Protein AF-A0A9J7YQU0-F1 (afdb_monomer_lite)

Structure (mmCIF, N/CA/C/O backbone):
data_AF-A0A9J7YQU0-F1
#
_entry.id   AF-A0A9J7YQU0-F1
#
loop_
_atom_site.group_PDB
_atom_site.id
_atom_site.type_symbol
_atom_site.label_atom_id
_atom_site.label_alt_id
_atom_site.label_comp_id
_atom_site.label_asym_id
_atom_site.label_entity_id
_atom_site.label_seq_id
_atom_site.pdbx_PDB_ins_code
_atom_site.Cartn_x
_atom_site.Cartn_y
_atom_site.Cartn_z
_atom_site.occupancy
_atom_site.B_iso_or_equiv
_atom_site.auth_seq_id
_atom_site.auth_comp_id
_atom_site.auth_asym_id
_atom_site.auth_atom_id
_atom_site.pdbx_PDB_model_num
ATOM 1 N N . THR A 1 1 ? 26.396 -3.788 -40.039 1.00 38.12 1 THR A N 1
ATOM 2 C CA . THR A 1 1 ? 25.264 -4.502 -39.419 1.00 38.12 1 THR A CA 1
ATOM 3 C C . THR A 1 1 ? 25.300 -4.243 -37.935 1.00 38.12 1 THR A C 1
ATOM 5 O O . THR A 1 1 ? 26.137 -4.806 -37.246 1.00 38.12 1 THR A O 1
ATOM 8 N N . THR A 1 2 ? 24.494 -3.297 -37.462 1.00 41.03 2 THR A N 1
ATOM 9 C CA . THR A 1 2 ? 24.448 -2.930 -36.043 1.00 41.03 2 THR A CA 1
ATOM 10 C C . THR A 1 2 ? 23.618 -3.978 -35.324 1.00 41.03 2 THR A C 1
ATOM 12 O O . THR A 1 2 ? 22.395 -3.993 -35.443 1.00 41.03 2 THR A O 1
ATOM 15 N N . THR A 1 3 ? 24.281 -4.908 -34.649 1.00 40.53 3 THR A N 1
ATOM 16 C CA . THR A 1 3 ? 23.617 -5.947 -33.866 1.00 40.53 3 THR A CA 1
ATOM 17 C C . THR A 1 3 ? 22.933 -5.270 -32.684 1.00 40.53 3 THR A C 1
ATOM 19 O O . THR A 1 3 ? 23.584 -4.838 -31.735 1.00 40.53 3 THR A O 1
ATOM 22 N N . ILE A 1 4 ? 21.615 -5.101 -32.771 1.00 56.06 4 ILE A N 1
ATOM 23 C CA . ILE A 1 4 ? 20.795 -4.605 -31.670 1.00 56.06 4 ILE A CA 1
ATOM 24 C C . ILE A 1 4 ? 20.821 -5.691 -30.597 1.00 56.06 4 ILE A C 1
ATOM 26 O O . ILE A 1 4 ? 20.148 -6.713 -30.714 1.00 56.06 4 ILE A O 1
ATOM 30 N N . THR A 1 5 ? 21.628 -5.491 -29.560 1.00 45.88 5 THR A N 1
ATOM 31 C CA . THR A 1 5 ? 21.599 -6.316 -28.355 1.00 45.88 5 THR A CA 1
ATOM 32 C C . THR A 1 5 ? 20.269 -6.056 -27.659 1.00 45.88 5 THR A C 1
ATOM 34 O O . THR A 1 5 ? 20.140 -5.126 -26.862 1.00 45.88 5 THR A O 1
ATOM 37 N N . ILE A 1 6 ? 19.247 -6.847 -27.993 1.00 58.00 6 ILE A N 1
ATOM 38 C CA . ILE A 1 6 ? 18.019 -6.918 -27.207 1.00 58.00 6 ILE A CA 1
ATOM 39 C C . ILE A 1 6 ? 18.477 -7.297 -25.800 1.00 58.00 6 ILE A C 1
ATOM 41 O O . ILE A 1 6 ? 18.959 -8.406 -25.577 1.00 58.00 6 ILE A O 1
ATOM 45 N N . LYS A 1 7 ? 18.408 -6.344 -24.865 1.00 47.72 7 LYS A N 1
ATOM 46 C CA . LYS A 1 7 ? 18.677 -6.576 -23.448 1.00 47.72 7 LYS A CA 1
ATOM 47 C C . LYS A 1 7 ? 17.611 -7.540 -22.944 1.00 47.72 7 LYS A C 1
ATOM 49 O O . LYS A 1 7 ? 16.591 -7.120 -22.408 1.00 47.72 7 LYS A O 1
ATOM 54 N N . THR A 1 8 ? 17.829 -8.836 -23.112 1.00 53.88 8 THR A N 1
ATOM 55 C CA . THR A 1 8 ? 17.147 -9.848 -22.319 1.00 53.88 8 THR A CA 1
ATOM 56 C C . THR A 1 8 ? 17.535 -9.584 -20.871 1.00 53.88 8 THR A C 1
ATOM 58 O O . THR A 1 8 ? 18.578 -10.036 -20.405 1.00 53.88 8 THR A O 1
ATOM 61 N N . LYS A 1 9 ? 16.721 -8.789 -20.164 1.00 55.78 9 LYS A N 1
ATOM 62 C CA . LYS A 1 9 ? 16.761 -8.660 -18.707 1.00 55.78 9 LYS A CA 1
ATOM 63 C C . LYS A 1 9 ? 16.380 -10.013 -18.106 1.00 55.78 9 LYS A C 1
ATOM 65 O O . LYS A 1 9 ? 15.240 -10.245 -17.725 1.00 55.78 9 LYS A O 1
ATOM 70 N N . LYS A 1 10 ? 17.334 -10.931 -18.074 1.00 66.25 10 LYS A N 1
ATOM 71 C CA . LYS A 1 10 ? 17.273 -12.169 -17.304 1.00 66.25 10 LYS A CA 1
ATOM 72 C C . LYS A 1 10 ? 18.614 -12.324 -16.607 1.00 66.25 10 LYS A C 1
ATOM 74 O O . LYS A 1 10 ? 19.475 -13.021 -17.126 1.00 66.25 10 LYS A O 1
ATOM 79 N N . ASN A 1 11 ? 18.793 -11.642 -15.474 1.00 60.78 11 ASN A N 1
ATOM 80 C CA . ASN A 1 11 ? 19.732 -12.106 -14.454 1.00 60.78 11 ASN A CA 1
ATOM 81 C C . ASN A 1 11 ? 19.471 -11.497 -13.060 1.00 60.78 11 ASN A C 1
ATOM 83 O O . ASN A 1 11 ? 20.288 -10.738 -12.565 1.00 60.78 11 ASN A O 1
ATOM 87 N N . ASP A 1 12 ? 18.348 -11.859 -12.435 1.00 57.22 12 ASP A N 1
ATOM 88 C CA . ASP A 1 12 ? 18.150 -11.782 -10.977 1.00 57.22 12 ASP A CA 1
ATOM 89 C C . ASP A 1 12 ? 17.336 -13.028 -10.581 1.00 57.22 12 ASP A C 1
ATOM 91 O O . ASP A 1 12 ? 16.123 -13.085 -10.776 1.00 57.22 12 ASP A O 1
ATOM 95 N N . ILE A 1 13 ? 18.012 -14.102 -10.157 1.00 67.62 13 ILE A N 1
ATOM 96 C CA . ILE A 1 13 ? 17.441 -15.459 -10.000 1.00 67.62 13 ILE A CA 1
ATOM 97 C C . ILE A 1 13 ? 16.737 -15.598 -8.636 1.00 67.62 13 ILE A C 1
ATOM 99 O O . ILE A 1 13 ? 16.976 -16.529 -7.873 1.00 67.62 13 ILE A O 1
ATOM 103 N N . ARG A 1 14 ? 15.833 -14.671 -8.316 1.00 73.25 14 ARG A N 1
ATOM 104 C CA . ARG A 1 14 ? 14.803 -14.901 -7.297 1.00 73.25 14 ARG A CA 1
ATOM 105 C C . ARG A 1 14 ? 13.447 -14.863 -7.997 1.00 73.25 14 ARG A C 1
ATOM 107 O O . ARG A 1 14 ? 13.166 -13.884 -8.690 1.00 73.25 14 ARG A O 1
ATOM 114 N N . PRO A 1 15 ? 12.621 -15.919 -7.893 1.00 81.75 15 PRO A N 1
ATOM 115 C CA . PRO A 1 15 ? 11.273 -15.868 -8.438 1.00 81.75 15 PRO A CA 1
ATOM 116 C C . PRO A 1 15 ? 10.539 -14.682 -7.809 1.00 81.75 15 PRO A C 1
ATOM 118 O O . PRO A 1 15 ? 10.544 -14.537 -6.587 1.00 81.75 15 PRO A O 1
ATOM 121 N N . LYS A 1 16 ? 9.948 -13.824 -8.650 1.00 82.50 16 LYS A N 1
ATOM 122 C CA . LYS A 1 16 ? 9.150 -12.696 -8.168 1.00 82.50 16 LYS A CA 1
ATOM 123 C C . LYS A 1 16 ? 8.007 -13.226 -7.317 1.00 82.50 16 LYS A C 1
ATOM 125 O O . LYS A 1 16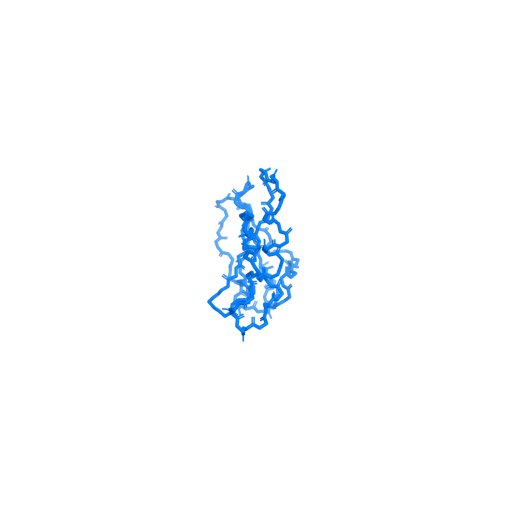 ? 7.316 -14.171 -7.698 1.00 82.50 16 LYS A O 1
ATOM 130 N N . THR A 1 17 ? 7.817 -12.590 -6.181 1.00 89.50 17 THR A N 1
ATOM 131 C CA . 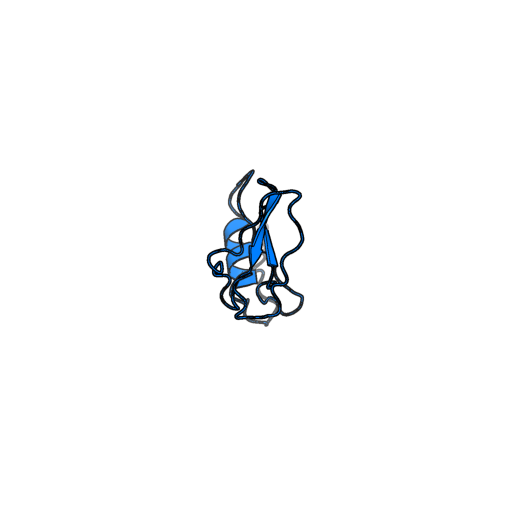THR A 1 17 ? 6.666 -12.793 -5.303 1.00 89.50 17 THR A CA 1
ATOM 132 C C . THR A 1 17 ? 5.378 -12.268 -5.947 1.00 89.50 17 THR A C 1
ATOM 134 O O . THR A 1 17 ? 5.402 -11.532 -6.939 1.00 89.50 17 THR A O 1
ATOM 137 N N . HIS A 1 18 ? 4.230 -12.609 -5.354 1.00 88.81 18 HIS A N 1
ATOM 138 C CA . HIS A 1 18 ? 2.929 -12.127 -5.827 1.00 88.81 18 HIS A CA 1
ATOM 139 C C . HIS A 1 18 ? 2.847 -10.588 -5.826 1.00 88.81 18 HIS A C 1
ATOM 141 O O . HIS A 1 18 ? 2.352 -10.001 -6.787 1.00 88.81 18 HIS A O 1
ATOM 147 N N . CYS A 1 19 ? 3.400 -9.922 -4.802 1.00 89.81 19 CYS A N 1
ATOM 148 C CA . CYS A 1 19 ? 3.381 -8.461 -4.724 1.00 89.81 19 CYS A CA 1
ATOM 149 C C . CYS A 1 19 ? 4.263 -7.810 -5.790 1.00 89.81 19 CYS A C 1
ATOM 151 O O . CYS A 1 19 ? 3.803 -6.917 -6.503 1.00 89.81 19 CYS A O 1
ATOM 153 N N . GLU A 1 20 ? 5.502 -8.282 -5.955 1.00 89.75 20 GLU A N 1
ATOM 154 C CA . GLU A 1 20 ? 6.417 -7.761 -6.976 1.00 89.75 20 GLU A CA 1
ATOM 155 C C . GLU A 1 20 ? 5.857 -7.961 -8.389 1.00 89.75 20 GLU A C 1
ATOM 157 O O . GLU A 1 20 ? 5.940 -7.062 -9.223 1.00 89.75 20 GLU A O 1
ATOM 162 N N . GLN A 1 21 ? 5.248 -9.120 -8.657 1.00 89.88 21 GLN A N 1
ATOM 163 C CA . GLN A 1 21 ? 4.609 -9.398 -9.940 1.00 89.88 21 GLN A CA 1
ATOM 164 C C . GLN A 1 21 ? 3.407 -8.478 -10.195 1.00 89.88 21 GLN A C 1
ATOM 166 O O . GLN A 1 21 ? 3.263 -7.966 -11.307 1.00 89.88 21 GLN A O 1
ATOM 171 N N . HIS A 1 22 ? 2.567 -8.240 -9.184 1.00 87.50 22 HIS A N 1
ATOM 172 C CA . HIS A 1 22 ? 1.434 -7.321 -9.290 1.00 87.50 22 HIS A CA 1
ATOM 173 C C . HIS A 1 22 ? 1.920 -5.890 -9.557 1.00 87.50 22 HIS A C 1
ATOM 175 O O . HIS A 1 22 ? 1.475 -5.273 -10.522 1.00 87.50 22 HIS A O 1
ATOM 181 N N . ARG A 1 23 ? 2.896 -5.389 -8.787 1.00 85.75 23 ARG A N 1
ATOM 182 C CA . ARG A 1 23 ? 3.524 -4.079 -9.029 1.00 85.75 23 ARG A CA 1
ATOM 183 C C . ARG A 1 23 ? 4.047 -3.967 -10.460 1.00 85.75 23 ARG A C 1
ATOM 185 O O . ARG A 1 23 ? 3.777 -2.983 -11.139 1.00 85.75 23 ARG A O 1
ATOM 192 N N . ASP A 1 24 ? 4.771 -4.980 -10.927 1.00 84.06 24 ASP A N 1
ATOM 193 C CA . ASP A 1 24 ? 5.421 -4.922 -12.231 1.00 84.06 24 ASP A CA 1
ATOM 194 C C . ASP A 1 24 ? 4.441 -5.007 -13.404 1.00 84.06 24 ASP A C 1
ATOM 196 O O . ASP A 1 24 ? 4.697 -4.421 -14.451 1.00 84.06 24 ASP A O 1
ATOM 200 N N . SER A 1 25 ? 3.298 -5.666 -13.209 1.00 82.50 25 SER A N 1
ATOM 201 C CA . SER A 1 25 ? 2.217 -5.726 -14.201 1.00 82.50 25 SER A CA 1
ATOM 202 C C . SER A 1 25 ? 1.541 -4.366 -14.424 1.00 82.50 25 SER A C 1
ATOM 204 O O . SER A 1 25 ? 0.884 -4.170 -15.442 1.00 82.50 25 SER A O 1
ATOM 206 N N . LEU A 1 26 ? 1.712 -3.419 -13.495 1.00 77.00 26 LEU A N 1
ATOM 207 C CA . LEU A 1 26 ? 1.160 -2.066 -13.576 1.00 77.00 26 LEU A CA 1
ATOM 208 C C . LEU A 1 26 ? 2.136 -1.045 -14.193 1.00 77.00 26 LEU A C 1
ATOM 210 O O . LEU A 1 26 ? 1.717 0.070 -14.492 1.00 77.00 26 LEU A O 1
ATOM 214 N N . HIS A 1 27 ? 3.411 -1.397 -14.416 1.00 66.00 27 HIS A N 1
ATOM 215 C CA . HIS A 1 27 ? 4.426 -0.469 -14.947 1.00 66.00 27 HIS A CA 1
ATOM 216 C C . HIS A 1 27 ? 4.216 -0.064 -16.416 1.00 66.00 27 HIS A C 1
ATOM 218 O O . HIS A 1 27 ? 4.684 1.001 -16.812 1.00 66.00 27 HIS A O 1
ATOM 224 N N . ASP A 1 28 ? 3.528 -0.877 -17.220 1.00 63.84 28 ASP A N 1
ATOM 225 C CA . ASP A 1 28 ? 3.305 -0.607 -18.653 1.00 63.84 28 ASP A CA 1
ATOM 226 C C . ASP A 1 28 ? 2.084 0.286 -18.928 1.00 63.84 28 ASP A C 1
ATOM 228 O O . ASP A 1 28 ? 1.755 0.586 -20.075 1.00 63.84 28 ASP A O 1
ATOM 232 N N . VAL A 1 29 ? 1.389 0.727 -17.877 1.00 61.91 29 VAL A N 1
ATOM 233 C CA . VAL A 1 29 ? 0.113 1.422 -18.008 1.00 61.91 29 VAL A CA 1
ATOM 234 C C . VAL A 1 29 ? 0.243 2.821 -17.397 1.00 61.91 29 VAL A C 1
ATOM 236 O O . VAL A 1 29 ? 0.562 2.932 -16.212 1.00 61.91 29 VAL A O 1
ATOM 239 N N . PRO A 1 30 ? -0.005 3.912 -18.151 1.00 57.41 30 PRO A N 1
ATOM 240 C CA . PRO A 1 30 ? -0.023 5.268 -17.609 1.00 57.41 30 PRO A CA 1
ATOM 241 C C . PRO A 1 30 ? -1.275 5.458 -16.742 1.00 57.41 30 PRO A C 1
ATOM 243 O O . PRO A 1 30 ? -2.250 6.098 -17.128 1.00 57.41 30 PRO A O 1
ATOM 246 N N . LEU A 1 31 ? -1.265 4.850 -15.559 1.00 64.50 31 LEU A N 1
ATOM 247 C CA . LEU A 1 31 ? -2.363 4.879 -14.612 1.00 64.50 31 LEU A CA 1
ATOM 248 C C . LEU A 1 31 ? -2.127 5.990 -13.598 1.00 64.50 31 LEU A C 1
ATOM 250 O O . LEU A 1 31 ? -1.783 5.750 -12.437 1.00 64.50 31 LEU A O 1
ATOM 254 N N . ILE A 1 32 ? -2.326 7.228 -14.040 1.00 66.50 32 ILE A N 1
ATOM 255 C CA . ILE A 1 32 ? -2.492 8.342 -13.110 1.00 66.50 32 ILE A CA 1
ATOM 256 C C . ILE A 1 32 ? -3.683 7.982 -12.216 1.00 66.50 32 ILE A C 1
ATOM 258 O O . ILE A 1 32 ? -4.820 7.912 -12.673 1.00 66.50 32 ILE A O 1
ATOM 262 N N . GLY A 1 33 ? -3.397 7.678 -10.953 1.00 69.69 33 GLY A N 1
ATOM 263 C CA . GLY A 1 33 ? -4.406 7.317 -9.967 1.00 69.69 33 GLY A CA 1
ATOM 264 C C . GLY A 1 33 ? -4.626 5.822 -9.717 1.00 69.69 33 GLY A C 1
ATOM 265 O O . GLY A 1 33 ? -5.483 5.492 -8.897 1.00 69.69 33 GLY A O 1
ATOM 266 N N . ALA A 1 34 ? -3.876 4.897 -10.334 1.00 79.06 34 ALA A N 1
ATOM 267 C CA . ALA A 1 34 ? -3.990 3.485 -9.945 1.00 79.06 34 ALA A CA 1
ATOM 268 C C . ALA A 1 34 ? -3.414 3.203 -8.560 1.00 79.06 34 ALA A C 1
ATOM 270 O O . ALA A 1 34 ? -2.524 3.885 -8.049 1.00 79.06 34 ALA A O 1
ATOM 271 N N . PHE A 1 35 ? -3.944 2.145 -7.962 1.00 84.12 35 PHE A N 1
ATOM 272 C CA . PHE A 1 35 ? -3.371 1.537 -6.782 1.00 84.12 35 PHE A CA 1
ATOM 273 C C . PHE A 1 35 ? -2.156 0.698 -7.179 1.00 84.12 35 PHE A C 1
ATOM 275 O O . PHE A 1 35 ? -2.290 -0.285 -7.903 1.00 84.12 35 PHE A O 1
ATOM 282 N N . ILE A 1 36 ? -0.979 1.091 -6.691 1.00 87.62 36 ILE A N 1
ATOM 283 C CA . ILE A 1 36 ? 0.247 0.301 -6.803 1.00 87.62 36 ILE A CA 1
ATOM 284 C C . ILE A 1 36 ? 0.465 -0.377 -5.448 1.00 87.62 36 ILE A C 1
ATOM 286 O O . ILE A 1 36 ? 0.596 0.338 -4.449 1.00 87.62 36 ILE A O 1
ATOM 290 N N . PRO A 1 37 ? 0.511 -1.718 -5.381 1.00 89.94 37 PRO A N 1
ATOM 291 C CA . PRO A 1 37 ? 0.719 -2.407 -4.119 1.00 89.94 37 PRO A CA 1
ATOM 292 C C . PRO A 1 37 ? 2.110 -2.103 -3.554 1.00 89.94 37 PRO A C 1
ATOM 294 O O . PRO A 1 37 ? 3.105 -2.125 -4.281 1.00 89.94 37 PRO A O 1
ATOM 297 N N . GLN A 1 38 ? 2.185 -1.842 -2.247 1.00 90.81 38 GLN A N 1
ATOM 298 C CA . GLN A 1 38 ? 3.456 -1.789 -1.534 1.00 90.81 38 GLN A CA 1
ATOM 299 C C . GLN A 1 38 ? 3.899 -3.198 -1.129 1.00 90.81 38 GLN A C 1
ATOM 301 O O . GLN A 1 38 ? 3.108 -4.004 -0.631 1.00 90.81 38 GLN A O 1
ATOM 306 N N . CYS A 1 39 ? 5.178 -3.476 -1.362 1.00 91.25 39 CYS A N 1
ATOM 307 C CA . CYS A 1 39 ? 5.834 -4.720 -0.983 1.00 91.25 39 CYS A CA 1
ATOM 308 C C . CYS A 1 39 ? 6.917 -4.425 0.063 1.00 91.25 39 CYS A C 1
ATOM 310 O O . CYS A 1 39 ? 7.447 -3.310 0.109 1.00 91.25 39 CYS A O 1
ATOM 312 N N . ASP A 1 40 ? 7.226 -5.389 0.919 1.00 89.06 40 ASP A N 1
ATOM 313 C CA . ASP A 1 40 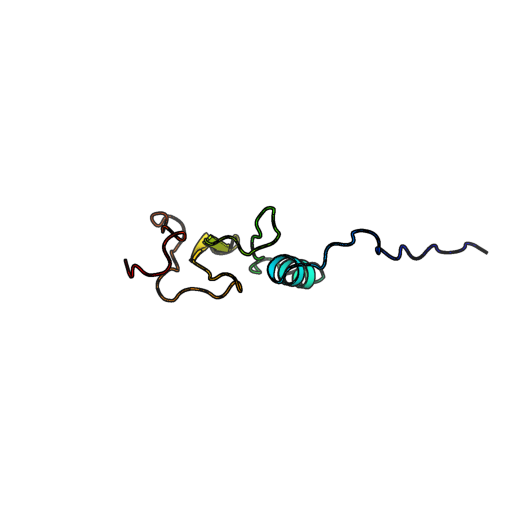? 8.352 -5.314 1.849 1.00 89.06 40 ASP A CA 1
ATOM 314 C C . ASP A 1 40 ? 9.682 -5.742 1.201 1.00 89.06 40 ASP A C 1
ATOM 316 O O . ASP A 1 40 ? 9.775 -5.922 -0.015 1.00 89.06 40 ASP A O 1
ATOM 320 N N . GLU A 1 41 ? 10.734 -5.843 2.016 1.00 88.12 41 GLU A N 1
ATOM 321 C CA . GLU A 1 41 ? 12.090 -6.204 1.579 1.00 88.12 41 GLU A CA 1
ATOM 322 C C . GLU A 1 41 ? 12.182 -7.660 1.083 1.00 88.12 41 GLU A C 1
ATOM 324 O O . GLU A 1 41 ? 12.984 -7.974 0.196 1.00 88.12 41 GLU A O 1
ATOM 329 N N . ASP A 1 42 ? 11.307 -8.532 1.589 1.00 87.44 42 ASP A N 1
ATOM 330 C CA . ASP A 1 42 ? 11.148 -9.918 1.151 1.00 87.44 42 ASP A CA 1
ATOM 331 C C . ASP A 1 42 ? 10.279 -10.041 -0.115 1.00 87.44 42 ASP A C 1
ATOM 333 O O . ASP A 1 42 ? 10.160 -11.124 -0.693 1.00 87.44 42 ASP A O 1
ATOM 337 N N . GLY A 1 43 ? 9.686 -8.934 -0.574 1.00 88.19 43 GLY A N 1
ATOM 338 C CA . GLY A 1 43 ? 8.745 -8.887 -1.690 1.00 88.19 43 GLY A CA 1
ATOM 339 C C . GLY A 1 43 ? 7.321 -9.291 -1.300 1.00 88.19 43 GLY A C 1
ATOM 340 O O . GLY A 1 43 ? 6.452 -9.402 -2.155 1.00 88.19 43 GLY A O 1
ATOM 341 N N . GLN A 1 44 ? 7.021 -9.512 -0.027 1.00 90.12 44 GLN A N 1
ATOM 342 C CA . GLN A 1 44 ? 5.671 -9.844 0.423 1.00 90.12 44 GLN A CA 1
ATOM 343 C C . GLN A 1 44 ? 4.812 -8.578 0.497 1.00 90.12 44 GLN A C 1
ATOM 345 O O . GLN A 1 44 ? 5.315 -7.454 0.486 1.00 90.12 44 GLN A O 1
ATOM 350 N N . TYR A 1 45 ? 3.488 -8.741 0.521 1.00 90.38 45 TYR A N 1
ATOM 351 C CA . TYR A 1 45 ? 2.591 -7.600 0.697 1.00 90.38 45 TYR A CA 1
ATOM 352 C C . TYR A 1 45 ? 2.798 -6.984 2.073 1.00 90.38 45 TYR A C 1
ATOM 354 O O . TYR A 1 45 ? 2.732 -7.688 3.082 1.00 90.38 45 TYR A O 1
ATOM 362 N N . ARG A 1 46 ? 2.978 -5.660 2.121 1.00 91.25 46 ARG A N 1
ATOM 363 C CA . ARG A 1 46 ? 2.936 -4.952 3.399 1.00 91.25 46 ARG A CA 1
ATOM 364 C C . ARG A 1 46 ? 1.546 -5.156 4.017 1.00 91.25 46 ARG A C 1
ATOM 366 O O . ARG A 1 46 ? 0.557 -4.993 3.303 1.00 91.25 46 ARG A O 1
ATOM 373 N N . PRO A 1 47 ? 1.444 -5.467 5.325 1.00 90.50 47 PRO A N 1
ATOM 374 C CA . PRO A 1 47 ? 0.155 -5.671 5.985 1.00 90.50 47 PRO A CA 1
ATOM 375 C C . PRO A 1 47 ? -0.786 -4.477 5.845 1.00 90.50 47 PRO A C 1
ATOM 377 O O . PRO A 1 47 ? -1.995 -4.662 5.825 1.00 90.50 47 PRO A O 1
ATOM 380 N N . GLN A 1 48 ? -0.240 -3.265 5.732 1.00 90.75 48 GLN A N 1
ATOM 381 C CA . GLN A 1 48 ? -0.970 -2.044 5.420 1.00 90.75 48 GLN A CA 1
ATOM 382 C C . GLN A 1 48 ? -0.647 -1.605 3.991 1.00 90.75 48 GLN A C 1
ATOM 384 O O . GLN A 1 48 ? 0.517 -1.381 3.666 1.00 90.75 48 GLN A O 1
ATOM 389 N N . GLN A 1 49 ? -1.685 -1.424 3.179 1.00 91.94 49 GLN A N 1
ATOM 390 C CA . GLN A 1 49 ? -1.592 -0.878 1.831 1.00 91.94 49 GLN A CA 1
ATOM 391 C C . GLN A 1 49 ? -2.283 0.473 1.773 1.00 91.94 49 GLN A C 1
ATOM 393 O O . GLN A 1 49 ? -3.370 0.638 2.324 1.00 91.94 49 GLN A O 1
ATOM 398 N N . CYS A 1 50 ? -1.682 1.422 1.064 1.00 90.25 50 CYS A N 1
ATOM 399 C CA . CYS A 1 50 ? -2.242 2.749 0.873 1.00 90.25 50 CYS A CA 1
ATOM 400 C C . CYS A 1 50 ? -2.362 3.094 -0.610 1.00 90.25 50 CYS A C 1
ATOM 402 O O . CYS A 1 50 ? -1.448 2.892 -1.416 1.00 90.25 50 CYS A O 1
ATOM 404 N N . HIS A 1 51 ? -3.501 3.675 -0.973 1.00 90.50 51 HIS A N 1
ATOM 405 C CA . HIS A 1 51 ? -3.754 4.210 -2.299 1.00 90.50 51 HIS A CA 1
ATOM 406 C C . HIS A 1 51 ? -3.366 5.681 -2.345 1.00 90.50 51 HIS A C 1
ATOM 408 O O . HIS A 1 51 ? -4.150 6.551 -1.976 1.00 90.50 51 HIS A O 1
ATOM 414 N N . GLY A 1 52 ? -2.163 5.971 -2.843 1.00 84.31 52 GLY A N 1
ATOM 415 C CA . GLY A 1 52 ? -1.619 7.334 -2.865 1.00 84.31 52 GLY A CA 1
ATOM 416 C C . GLY A 1 52 ? -2.504 8.373 -3.569 1.00 84.31 52 GLY A C 1
ATOM 417 O O . GLY A 1 52 ? -2.473 9.539 -3.201 1.00 84.31 52 GLY A O 1
ATOM 418 N N . SER A 1 53 ? -3.339 7.961 -4.530 1.00 85.44 53 SER A N 1
ATOM 419 C CA . SER A 1 53 ? -4.235 8.880 -5.247 1.00 85.44 53 SER A CA 1
ATOM 420 C C . SER A 1 53 ? -5.474 9.299 -4.461 1.00 85.44 53 SER A C 1
ATOM 422 O O . SER A 1 53 ? -5.998 10.381 -4.701 1.00 85.44 53 SER A O 1
ATOM 424 N N . THR A 1 54 ? -5.989 8.435 -3.586 1.00 87.50 54 THR A N 1
ATOM 425 C CA . THR A 1 54 ? -7.204 8.710 -2.799 1.00 87.50 54 THR A CA 1
ATOM 426 C C . THR A 1 54 ? -6.889 8.950 -1.327 1.00 87.50 54 THR A C 1
ATOM 428 O O . THR A 1 54 ? -7.770 9.361 -0.577 1.00 87.50 54 THR A O 1
ATOM 431 N N . GLY A 1 55 ? -5.660 8.650 -0.899 1.00 88.31 55 GLY A N 1
ATOM 432 C CA . GLY A 1 55 ? -5.217 8.718 0.488 1.00 88.31 55 GLY A CA 1
ATOM 433 C C . GLY A 1 55 ? -5.853 7.670 1.405 1.00 88.31 55 GLY A C 1
ATOM 434 O O . GLY A 1 55 ? -5.709 7.777 2.618 1.00 88.31 55 GLY A O 1
ATOM 435 N N . HIS A 1 56 ? -6.564 6.679 0.857 1.00 90.69 56 HIS A N 1
ATOM 436 C CA . HIS A 1 56 ? -7.146 5.601 1.654 1.00 90.69 56 HIS A CA 1
ATOM 437 C C . HIS A 1 56 ? -6.098 4.539 1.960 1.00 90.69 56 HIS A C 1
ATOM 439 O O . HIS A 1 56 ? -5.319 4.176 1.078 1.00 90.69 56 HIS A O 1
ATOM 445 N N . CYS A 1 57 ? -6.128 3.993 3.170 1.00 91.75 57 CYS A N 1
ATOM 446 C CA . CYS A 1 57 ? -5.293 2.863 3.566 1.00 91.75 57 CYS A CA 1
ATOM 447 C C . CYS A 1 57 ? -6.165 1.706 4.049 1.00 91.75 57 CYS A C 1
ATOM 449 O O . CYS A 1 57 ? -7.283 1.923 4.497 1.00 91.75 57 CYS A O 1
ATOM 451 N N . TRP A 1 58 ? -5.695 0.470 3.939 1.00 92.19 58 TRP A N 1
ATOM 452 C CA . TRP A 1 58 ? -6.397 -0.716 4.429 1.00 92.19 58 TRP A CA 1
ATOM 453 C C . TRP A 1 58 ? -5.407 -1.811 4.801 1.00 92.19 58 TRP A C 1
ATOM 455 O O . TRP A 1 58 ? -4.252 -1.788 4.374 1.00 92.19 58 TRP A O 1
ATOM 465 N N . CYS A 1 59 ? -5.859 -2.784 5.588 1.00 92.00 59 CYS A N 1
ATOM 466 C CA . CYS A 1 59 ? -5.053 -3.957 5.879 1.00 92.00 59 CYS A CA 1
ATOM 467 C C . CYS A 1 59 ? -5.261 -5.029 4.812 1.00 92.00 59 CYS A C 1
ATOM 469 O O . CYS A 1 59 ? -6.388 -5.257 4.366 1.00 92.00 59 CYS A O 1
ATOM 471 N N . VAL A 1 60 ? -4.196 -5.734 4.448 1.00 91.44 60 VAL A N 1
ATOM 472 C CA . VAL A 1 60 ? -4.240 -6.880 3.537 1.00 91.44 60 VAL A CA 1
ATOM 473 C C . VAL A 1 60 ? -3.721 -8.156 4.189 1.00 91.44 60 VAL A C 1
ATOM 475 O O . VAL A 1 60 ? -3.030 -8.120 5.205 1.00 91.44 60 VAL A O 1
ATOM 478 N N . ASP A 1 61 ? -4.089 -9.298 3.616 1.00 88.62 61 ASP A N 1
ATOM 479 C CA . ASP A 1 61 ? -3.482 -10.590 3.934 1.00 88.62 61 ASP A CA 1
ATOM 480 C C . ASP A 1 61 ? -2.161 -10.817 3.166 1.00 88.62 61 ASP A C 1
ATOM 482 O O . ASP A 1 61 ? -1.737 -10.001 2.346 1.00 88.62 61 ASP A O 1
ATOM 486 N N . SER A 1 62 ? -1.515 -11.967 3.385 1.00 85.38 62 SER A N 1
ATOM 487 C CA . SER A 1 62 ? -0.270 -12.350 2.696 1.00 85.38 62 SER A CA 1
ATOM 488 C C . SER A 1 62 ? -0.405 -12.496 1.174 1.00 85.38 62 SER A C 1
ATOM 490 O O . SER A 1 62 ? 0.601 -12.551 0.465 1.00 85.38 62 SER A O 1
ATOM 492 N N . ARG A 1 63 ? -1.634 -12.551 0.648 1.00 86.19 63 ARG A N 1
ATOM 493 C CA . ARG A 1 63 ? -1.931 -12.579 -0.790 1.00 86.19 63 ARG A CA 1
ATOM 494 C C . ARG A 1 63 ? -2.220 -11.183 -1.345 1.00 86.19 63 ARG A C 1
ATOM 496 O O . ARG A 1 63 ? -2.363 -11.051 -2.559 1.00 86.19 63 ARG A O 1
ATOM 503 N N . GLY A 1 64 ? -2.287 -10.160 -0.493 1.00 87.44 64 GLY A N 1
ATOM 504 C CA . GLY A 1 64 ? -2.622 -8.791 -0.868 1.00 87.44 64 GLY A CA 1
ATOM 505 C C . GLY A 1 64 ? -4.124 -8.510 -0.928 1.00 87.44 64 GLY A C 1
ATOM 506 O O . GLY A 1 64 ? -4.517 -7.491 -1.492 1.00 87.44 64 GLY A O 1
ATOM 507 N N . GLN A 1 65 ? -4.973 -9.386 -0.379 1.00 89.56 65 GLN A N 1
ATOM 508 C CA . GLN A 1 65 ? -6.420 -9.157 -0.330 1.00 89.56 65 GLN A CA 1
ATOM 509 C C . GLN A 1 65 ? -6.790 -8.265 0.848 1.00 89.56 65 GLN A C 1
ATOM 511 O O . GLN A 1 65 ? -6.384 -8.526 1.978 1.00 89.56 65 GLN A O 1
ATOM 516 N N . GLU A 1 66 ? -7.611 -7.250 0.585 1.00 90.69 66 GLU A N 1
ATOM 517 C CA . GLU A 1 66 ? -8.153 -6.363 1.612 1.00 90.69 66 GLU A CA 1
ATOM 518 C C . GLU A 1 66 ? -8.955 -7.136 2.669 1.00 90.69 66 GLU A C 1
ATOM 520 O O . GLU A 1 66 ? -9.842 -7.938 2.367 1.00 90.69 66 GLU A O 1
ATOM 525 N N . ARG A 1 67 ? -8.680 -6.830 3.937 1.00 89.06 67 ARG A N 1
ATOM 526 C CA . ARG A 1 67 ? -9.484 -7.269 5.074 1.00 89.06 67 ARG A CA 1
ATOM 527 C C . ARG A 1 67 ? -10.687 -6.342 5.227 1.00 89.06 67 ARG A C 1
ATOM 529 O O . ARG A 1 67 ? -10.534 -5.143 5.466 1.00 89.06 67 ARG A O 1
ATOM 536 N N . ALA A 1 68 ? -11.889 -6.907 5.153 1.00 86.44 68 ALA A N 1
ATOM 537 C CA . ALA A 1 68 ? -13.129 -6.147 5.291 1.00 86.44 68 ALA A CA 1
ATOM 538 C C . ALA A 1 68 ? -13.162 -5.325 6.595 1.00 86.44 68 ALA A C 1
ATOM 540 O O . ALA A 1 68 ? -12.836 -5.832 7.669 1.00 86.44 68 ALA A O 1
ATOM 541 N N . GLY A 1 69 ? -13.569 -4.057 6.487 1.00 86.00 69 GLY A N 1
ATOM 542 C CA . GLY A 1 69 ? -13.675 -3.133 7.623 1.00 86.00 69 GLY A CA 1
ATOM 543 C C . GLY A 1 69 ? -12.360 -2.483 8.059 1.00 86.00 69 GLY A C 1
ATOM 544 O O . GLY A 1 69 ? -12.359 -1.744 9.034 1.00 86.00 69 GLY A O 1
ATOM 545 N N . THR A 1 70 ? -11.251 -2.725 7.353 1.00 89.56 70 THR A N 1
ATOM 546 C CA . THR A 1 70 ? -9.951 -2.108 7.681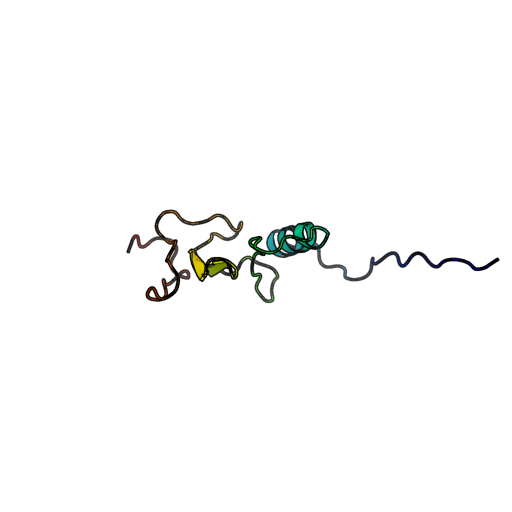 1.00 89.56 70 THR A CA 1
ATOM 547 C C . THR A 1 70 ? -9.626 -0.872 6.849 1.00 89.56 70 THR A C 1
ATOM 549 O O . THR A 1 70 ? -8.620 -0.216 7.106 1.00 89.56 70 THR A O 1
ATOM 552 N N . ARG A 1 71 ? -10.463 -0.542 5.856 1.00 90.50 71 ARG A N 1
ATOM 553 C CA . ARG A 1 71 ? -10.249 0.608 4.980 1.00 90.50 71 ARG A CA 1
ATOM 554 C C . ARG A 1 71 ? -10.558 1.921 5.687 1.00 90.50 71 ARG A C 1
ATOM 556 O O . ARG A 1 71 ? -11.701 2.183 6.053 1.00 90.50 71 ARG A O 1
ATOM 563 N N . THR A 1 72 ? -9.539 2.755 5.822 1.00 90.44 72 THR A N 1
ATOM 564 C CA . THR A 1 72 ? -9.579 4.055 6.477 1.00 90.44 72 THR A CA 1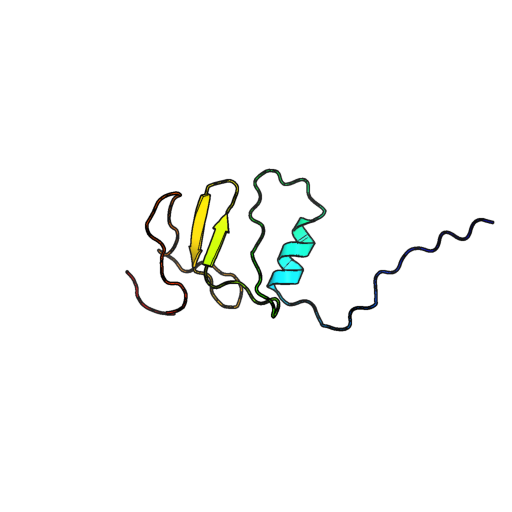
ATOM 565 C C . THR A 1 72 ? -9.426 5.193 5.457 1.00 90.44 72 THR A C 1
ATOM 567 O O . THR A 1 72 ? -8.677 5.059 4.483 1.00 90.44 72 THR A O 1
ATOM 570 N N . PRO A 1 73 ? -10.155 6.312 5.631 1.00 90.38 73 PRO A N 1
ATOM 571 C CA . PRO A 1 73 ? -9.992 7.503 4.801 1.00 90.38 73 PRO A CA 1
ATOM 572 C C . PRO A 1 73 ? -8.696 8.262 5.144 1.00 90.38 73 PRO A C 1
ATOM 574 O O . PRO A 1 73 ? -8.132 8.064 6.225 1.00 90.38 73 PRO A O 1
ATOM 577 N N . PRO A 1 74 ? -8.235 9.175 4.269 1.00 88.31 74 PRO A N 1
ATOM 578 C CA . PRO A 1 74 ? -7.100 10.040 4.579 1.00 88.31 74 PRO A CA 1
ATOM 579 C C . PRO A 1 74 ? -7.345 10.844 5.863 1.00 88.31 74 PRO A C 1
ATOM 581 O O . PRO A 1 74 ? -8.392 11.467 6.026 1.00 88.31 74 PRO A O 1
ATOM 584 N N . GLY A 1 75 ? -6.367 10.838 6.772 1.00 83.62 75 GLY A N 1
ATOM 585 C CA . GLY A 1 75 ? -6.444 11.542 8.060 1.00 83.62 75 GLY A CA 1
ATOM 586 C C . GLY A 1 75 ? -7.121 10.761 9.192 1.00 83.62 75 GLY A C 1
ATOM 587 O O . GLY A 1 75 ? -7.204 11.264 10.310 1.00 83.62 75 GLY A O 1
ATOM 588 N N . ALA A 1 76 ? -7.581 9.535 8.937 1.00 83.75 76 ALA A N 1
ATOM 589 C CA . ALA A 1 76 ? -8.037 8.633 9.986 1.00 83.75 76 ALA A CA 1
ATOM 590 C C . ALA A 1 76 ? -6.869 8.110 10.847 1.00 83.75 76 ALA A C 1
ATOM 592 O O . ALA A 1 76 ? -5.722 8.081 10.389 1.00 83.75 76 ALA A O 1
ATOM 593 N N . PRO A 1 77 ? -7.145 7.654 12.083 1.00 78.75 77 PRO A N 1
ATOM 594 C CA . PRO A 1 77 ? -6.142 6.996 12.909 1.00 78.75 77 PRO A CA 1
ATOM 595 C C . PRO A 1 77 ? -5.573 5.747 12.220 1.00 78.75 77 PRO A C 1
ATOM 597 O O . PRO A 1 77 ? -6.277 5.012 11.524 1.00 78.75 77 PRO A O 1
ATOM 600 N N . THR A 1 78 ? -4.280 5.506 12.434 1.00 72.12 78 THR A N 1
ATOM 601 C CA . THR A 1 78 ? -3.566 4.333 11.922 1.00 72.12 78 THR A CA 1
ATOM 602 C C . THR A 1 78 ? -4.171 3.051 12.488 1.00 72.12 78 THR A C 1
ATOM 604 O O . THR A 1 78 ? -4.210 2.872 13.706 1.00 72.12 78 THR A O 1
ATOM 607 N N . ILE A 1 79 ? -4.608 2.148 11.610 1.00 81.25 79 ILE A N 1
ATOM 608 C CA . ILE A 1 79 ? -5.046 0.804 11.990 1.00 81.25 79 ILE A CA 1
ATOM 609 C C . ILE A 1 79 ? -3.835 -0.127 12.123 1.00 81.25 79 ILE A C 1
ATOM 611 O O . ILE A 1 79 ? -2.933 -0.105 11.284 1.00 81.25 79 ILE A O 1
ATOM 615 N N . ASN A 1 80 ? -3.811 -0.942 13.179 1.00 83.94 80 ASN A N 1
ATOM 616 C CA . ASN A 1 80 ? -2.793 -1.972 13.356 1.00 83.94 80 ASN A CA 1
ATOM 617 C C . ASN A 1 80 ? -3.133 -3.183 12.469 1.00 83.94 80 ASN A C 1
ATOM 619 O O . ASN A 1 80 ? -4.151 -3.846 12.674 1.00 83.94 80 ASN A O 1
ATOM 623 N N . CYS A 1 81 ? -2.284 -3.454 11.476 1.00 84.56 81 CYS A N 1
ATOM 624 C CA . CYS A 1 81 ? -2.471 -4.551 10.526 1.00 84.56 81 CYS A CA 1
ATOM 625 C C . CYS A 1 81 ? -1.683 -5.823 10.886 1.00 84.56 81 CYS A C 1
ATOM 627 O O . CYS A 1 81 ? -1.861 -6.837 10.212 1.00 84.56 81 CYS A O 1
ATOM 629 N N . ASP A 1 82 ? -0.870 -5.793 11.948 1.00 76.38 82 ASP A N 1
ATOM 630 C CA . ASP A 1 82 ? -0.054 -6.922 12.413 1.00 76.38 82 ASP A CA 1
ATOM 631 C C . ASP A 1 82 ? -0.881 -7.975 13.167 1.00 76.38 82 ASP A C 1
ATOM 633 O O . ASP A 1 82 ? -0.471 -9.129 13.277 1.00 76.38 82 ASP A O 1
ATOM 637 N N . GLU A 1 83 ? -2.075 -7.613 13.654 1.00 68.50 83 GLU A N 1
ATOM 638 C CA . GLU A 1 83 ? -3.003 -8.548 14.298 1.00 68.50 83 GLU A CA 1
ATOM 639 C C . GLU A 1 83 ? -4.077 -9.059 13.304 1.00 68.50 83 GLU A C 1
ATOM 641 O O . GLU A 1 83 ? -5.065 -8.363 13.001 1.00 68.50 83 GLU A O 1
ATOM 646 N N . PRO A 1 84 ? -3.959 -10.301 12.791 1.00 57.78 84 PRO A N 1
ATOM 647 C CA . PRO A 1 84 ? -5.003 -10.952 12.010 1.00 57.78 84 PRO A CA 1
ATOM 648 C C . PRO A 1 84 ? -6.149 -11.394 12.930 1.00 57.78 84 PRO A C 1
ATOM 650 O O . PRO A 1 84 ? -6.217 -12.545 13.340 1.00 57.78 84 PRO A O 1
ATOM 653 N N . GLY A 1 85 ? -7.074 -10.493 13.279 1.00 54.81 85 GLY A N 1
ATOM 654 C CA . GLY A 1 85 ? -8.340 -10.935 13.881 1.00 54.81 85 GLY A CA 1
ATOM 655 C C . GLY A 1 85 ? -9.147 -9.967 14.734 1.00 54.81 85 GLY A C 1
ATOM 656 O O . GLY A 1 85 ? -10.303 -10.281 15.013 1.00 54.81 85 GLY A O 1
ATOM 657 N N . LYS A 1 86 ? -8.641 -8.797 15.136 1.00 47.84 86 LYS A N 1
ATOM 658 C CA . LYS A 1 86 ? -9.497 -7.853 15.869 1.00 47.84 86 LYS A CA 1
ATOM 659 C C . LYS A 1 86 ? -10.324 -7.027 14.889 1.00 47.84 86 LYS A C 1
ATOM 661 O O . LYS A 1 86 ? -9.791 -6.200 14.157 1.00 47.84 86 LYS A O 1
ATOM 666 N N . LYS A 1 87 ? -11.636 -7.290 14.853 1.00 44.00 87 LYS A N 1
ATOM 667 C CA . LYS A 1 87 ? -12.615 -6.270 14.463 1.00 44.00 87 LYS A CA 1
ATOM 668 C C . LYS A 1 87 ? -12.440 -5.135 15.476 1.00 44.00 87 LYS A C 1
ATOM 670 O O . LYS A 1 87 ? -12.694 -5.369 16.657 1.00 44.00 87 LYS A O 1
ATOM 675 N N . GLN A 1 88 ? -11.900 -4.002 15.037 1.00 47.72 88 GLN A N 1
ATOM 676 C CA . GLN A 1 88 ? -11.899 -2.779 15.836 1.00 47.72 88 GLN A CA 1
ATOM 677 C C . GLN A 1 88 ? -13.311 -2.195 15.844 1.00 47.72 88 GLN A C 1
ATOM 679 O O . GLN A 1 88 ? -13.968 -2.271 14.779 1.00 47.72 88 GLN A O 1
#

Sequence (88 aa):
TTTITIKTKKNDIRPKTHCEQHRDSLHDVPLIGAFIPQCDEDGQYRPQQCHGSTGHCWCVDSRGQERAGTRTPPGAPTINCDEPGKKQ

Secondary structure (DSSP, 8-state):
-------------SPPPHHHHHHHHTTTS--TTPPPPPB-TTSPBPSEEEETTTTEEEEB-TT-PBPTT--B-TTSPPP--SSTT---

InterPro domains:
  IPR000716 Thyroglobulin type-1 [PF00086] (20-77)
  IPR000716 Thyroglobulin type-1 [PS00484] (35-64)
  IPR000716 Thyroglobulin type-1 [PS51162] (16-81)
  IPR000716 Thyroglobulin type-1 [SM00211] (36-85)
  IPR000716 Thyroglobulin type-1 [cd00191] (19-77)
  IPR036857 Thyroglobulin type-1 superfamily [G3DSA:4.10.800.10] (16-84)
  IPR036857 Thyroglobulin type-1 superfamily [SSF57610] (14-83)
  IPR051950 Developmental regulator and protease inhibitor [PTHR12352] (11-84)

Organism: 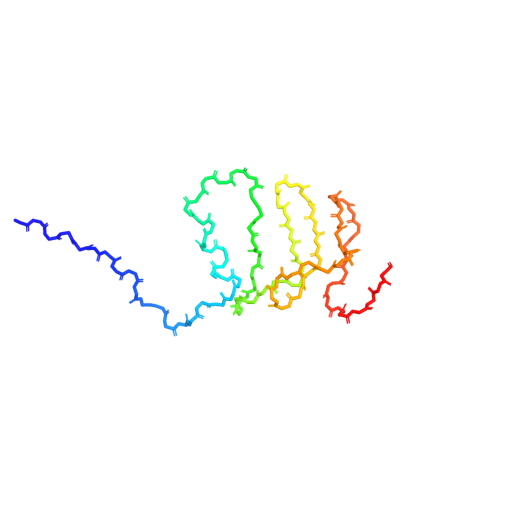NCBI:txid630221

Foldseek 3Di:
DPPPPPPPPPDDPDPQDLLRVQQVVCPVDPDPQDFRFDADPVNWGDQKGARPNQRWIAGADRNRHGDPPRIDGHPDDDDDSPDPPDPD

pLDDT: mean 77.83, std 15.42, range [38.12, 92.19]

Radius of gyration: 17.1 Å; chains: 1; bounding box: 39×27×55 Å